Protein AF-A0A7L6AWB0-F1 (afdb_monomer_lite)

Sequence (144 aa):
MGVDASSLSVELKQLLCLPQNLRLFESIANLDRGLEIRNAFELQSVFLDECVRQHPDIGTPGLRSLQQLAYQLLKSRVHHLPAVQFSAEEPIQRSLISQNVLFEDAGKIAFTHQTLFDALVVQHALANGEDLLSFVLAHPPFPF

Secondary structure (DSSP, 8-state):
----TTTS-HHHHHHTTSHHHHHHHHHHTT-SS-----SHHHHHHHHHIIIIIS-TTTHHHHHHHHHHHHHHHHHHT-S-EEGGG--S-HHHHHHHHHTTSEEEETTEEEES-HHHHHHHHHHHHHHTT--HHHHHHHSPPPP-

Structure (mmCIF, N/CA/C/O backbone):
data_AF-A0A7L6AWB0-F1
#
_entry.id   AF-A0A7L6AWB0-F1
#
loop_
_atom_site.group_PDB
_atom_site.id
_atom_site.type_symbol
_atom_site.label_atom_id
_atom_site.label_alt_id
_atom_site.label_comp_id
_atom_site.label_asym_id
_atom_site.label_entity_id
_atom_site.label_seq_id
_atom_site.pdbx_PDB_ins_code
_atom_site.Cartn_x
_atom_site.Cartn_y
_atom_site.Cartn_z
_atom_site.occupancy
_atom_site.B_iso_or_equiv
_atom_site.auth_seq_id
_atom_site.auth_comp_id
_atom_site.auth_asym_id
_atom_site.auth_atom_id
_atom_site.pdbx_PDB_model_num
ATOM 1 N N . MET A 1 1 ? 10.189 16.858 -13.465 1.00 47.97 1 MET A N 1
ATOM 2 C CA . MET A 1 1 ? 10.060 15.590 -14.210 1.00 47.97 1 MET A CA 1
ATOM 3 C C . MET A 1 1 ? 11.312 15.404 -15.050 1.00 47.97 1 MET A C 1
ATOM 5 O O . MET A 1 1 ? 11.512 16.179 -15.974 1.00 47.97 1 MET A O 1
ATOM 9 N N . GLY A 1 2 ? 12.182 14.471 -14.663 1.00 57.19 2 GLY A N 1
ATOM 10 C CA . GLY A 1 2 ? 13.485 14.225 -15.298 1.00 57.19 2 GLY A CA 1
ATOM 11 C C . GLY A 1 2 ? 13.687 12.761 -15.693 1.00 57.19 2 GLY A C 1
ATOM 12 O O . GLY A 1 2 ? 14.813 12.285 -15.677 1.00 57.19 2 GLY A O 1
ATOM 13 N N . VAL A 1 3 ? 12.604 12.038 -15.995 1.00 63.75 3 VAL A N 1
ATOM 14 C CA . VAL A 1 3 ? 12.690 10.648 -16.455 1.00 63.75 3 VAL A CA 1
ATOM 15 C C . VAL A 1 3 ? 12.931 10.651 -17.954 1.00 63.75 3 VAL A C 1
ATOM 17 O O . VAL A 1 3 ? 12.109 11.161 -18.719 1.00 63.75 3 VAL A O 1
ATOM 20 N N . ASP A 1 4 ? 14.044 10.067 -18.380 1.00 71.19 4 ASP A N 1
ATOM 21 C CA . ASP A 1 4 ? 14.285 9.811 -19.792 1.00 71.19 4 ASP A CA 1
ATOM 22 C C . ASP A 1 4 ? 13.357 8.686 -20.273 1.00 71.19 4 ASP A C 1
ATOM 24 O O . ASP A 1 4 ? 13.567 7.511 -19.989 1.00 71.19 4 ASP A O 1
ATOM 28 N N . ALA A 1 5 ? 12.311 9.032 -21.023 1.00 69.81 5 ALA A N 1
ATOM 29 C CA . ALA A 1 5 ? 11.377 8.046 -21.564 1.00 69.81 5 ALA A CA 1
ATOM 30 C C . ALA A 1 5 ? 12.054 7.030 -22.509 1.00 69.81 5 ALA A C 1
ATOM 32 O O . ALA A 1 5 ? 11.487 5.966 -22.776 1.00 69.81 5 ALA A O 1
ATOM 33 N N . SER A 1 6 ? 13.245 7.327 -23.038 1.00 70.69 6 SER A N 1
ATOM 34 C CA . SER A 1 6 ? 13.992 6.400 -23.890 1.00 70.69 6 SER A CA 1
ATOM 35 C C . SER A 1 6 ? 14.668 5.271 -23.103 1.00 70.69 6 SER A C 1
ATOM 37 O O . SER A 1 6 ? 14.883 4.205 -23.677 1.00 70.69 6 SER A O 1
ATOM 39 N N . SER A 1 7 ? 14.888 5.445 -21.793 1.00 77.12 7 SER A N 1
ATOM 40 C CA . SER A 1 7 ? 15.491 4.430 -20.917 1.00 77.12 7 SER A CA 1
ATOM 41 C C . SER A 1 7 ? 14.487 3.410 -20.362 1.00 77.12 7 SER A C 1
ATOM 43 O O . SER A 1 7 ? 14.890 2.363 -19.859 1.00 77.12 7 SER A O 1
ATOM 45 N N . LEU A 1 8 ? 13.179 3.677 -20.481 1.00 83.94 8 LEU A N 1
ATOM 46 C CA . LEU A 1 8 ? 12.129 2.765 -20.017 1.00 83.94 8 LEU A CA 1
ATOM 47 C C . LEU A 1 8 ? 11.933 1.596 -20.994 1.00 83.94 8 LEU A C 1
ATOM 49 O O . LEU A 1 8 ? 11.836 1.800 -22.213 1.00 83.94 8 LEU A O 1
ATOM 53 N N . SER A 1 9 ? 11.793 0.385 -20.447 1.00 86.12 9 SER A N 1
ATOM 54 C CA . SER A 1 9 ? 11.475 -0.822 -21.215 1.00 86.12 9 SER A CA 1
ATOM 55 C C . SER A 1 9 ? 10.114 -0.719 -21.915 1.00 86.12 9 SER A C 1
ATOM 57 O O . SER A 1 9 ? 9.265 0.114 -21.575 1.00 86.12 9 SER A O 1
ATOM 59 N N . VAL A 1 10 ? 9.892 -1.564 -22.924 1.00 87.62 10 VAL A N 1
ATOM 60 C CA . VAL A 1 10 ? 8.620 -1.599 -23.664 1.00 87.62 10 VAL A CA 1
ATOM 61 C C . VAL A 1 10 ? 7.477 -2.017 -22.738 1.00 87.62 10 VAL A C 1
ATOM 63 O O . VAL A 1 10 ? 6.396 -1.430 -22.787 1.00 87.62 10 VAL A O 1
ATOM 66 N N . GLU A 1 11 ? 7.737 -2.978 -21.857 1.00 89.44 11 GLU A N 1
ATOM 67 C CA . GLU A 1 11 ? 6.795 -3.504 -20.872 1.00 89.44 11 GLU A CA 1
ATOM 68 C C . GLU A 1 11 ? 6.374 -2.412 -19.886 1.00 89.44 11 GLU A C 1
ATOM 70 O O . GLU A 1 11 ? 5.181 -2.212 -19.651 1.00 89.44 11 GLU A O 1
ATOM 75 N N . LEU A 1 12 ? 7.336 -1.640 -19.368 1.00 89.12 12 LEU A N 1
ATOM 76 C CA . LEU A 1 12 ? 7.044 -0.536 -18.461 1.00 89.12 12 LEU A CA 1
ATOM 77 C C . LEU A 1 12 ? 6.240 0.555 -19.175 1.00 89.12 12 LEU A C 1
ATOM 79 O O . LEU A 1 12 ? 5.239 1.018 -18.642 1.00 89.12 12 LEU A O 1
ATOM 83 N N . LYS A 1 13 ? 6.587 0.918 -20.416 1.00 89.81 13 LYS A N 1
ATOM 84 C CA . LYS A 1 13 ? 5.796 1.889 -21.199 1.00 89.81 13 LYS A CA 1
ATOM 85 C C . LYS A 1 13 ? 4.338 1.460 -21.353 1.00 89.81 13 LYS A C 1
ATOM 87 O O . LYS A 1 13 ? 3.450 2.286 -21.161 1.00 89.81 13 LYS A O 1
ATOM 92 N N . GLN A 1 14 ? 4.092 0.186 -21.660 1.00 91.25 14 GLN A N 1
ATOM 93 C CA . GLN A 1 14 ? 2.734 -0.359 -21.747 1.00 91.25 14 GLN A CA 1
ATOM 94 C C . GLN A 1 14 ? 2.020 -0.312 -20.394 1.00 91.25 14 GLN A C 1
ATOM 96 O O . GLN A 1 14 ? 0.851 0.069 -20.322 1.00 91.25 14 GLN A O 1
ATOM 101 N N . LEU A 1 15 ? 2.727 -0.644 -19.312 1.00 90.31 15 LEU A N 1
ATOM 102 C CA . LEU A 1 15 ? 2.186 -0.601 -17.959 1.00 90.31 15 LEU A CA 1
ATOM 103 C C . LEU A 1 15 ? 1.754 0.818 -17.554 1.00 90.31 15 LEU A C 1
ATOM 105 O O . LEU A 1 15 ? 0.701 0.981 -16.932 1.00 90.31 15 LEU A O 1
ATOM 109 N N . LEU A 1 16 ? 2.537 1.830 -17.936 1.00 90.94 16 LEU A N 1
ATOM 110 C CA . LEU A 1 16 ? 2.299 3.246 -17.642 1.00 90.94 16 LEU A CA 1
ATOM 111 C C . LEU A 1 16 ? 1.193 3.882 -18.498 1.00 90.94 16 LEU A C 1
ATOM 113 O O . LEU A 1 16 ? 0.773 4.999 -18.204 1.00 90.94 16 LEU A O 1
ATOM 117 N N . CYS A 1 17 ? 0.666 3.189 -19.514 1.00 91.88 17 CYS A N 1
ATOM 118 C CA . CYS A 1 17 ? -0.523 3.656 -20.235 1.00 91.88 17 CYS A CA 1
ATOM 119 C C . CYS A 1 17 ? -1.779 3.677 -19.348 1.00 91.88 17 CYS A C 1
ATOM 121 O O . CYS A 1 17 ? -2.730 4.396 -19.654 1.00 91.88 17 CYS A O 1
ATOM 123 N N . LEU A 1 18 ? -1.796 2.913 -18.250 1.00 89.75 18 LEU A N 1
ATOM 124 C CA . LEU A 1 18 ? -2.856 2.990 -17.249 1.00 89.75 18 LEU A CA 1
ATOM 125 C C . LEU A 1 18 ? -2.592 4.180 -16.308 1.00 89.75 18 LEU A C 1
ATOM 127 O O . LEU A 1 18 ? -1.571 4.174 -15.615 1.00 89.75 18 LEU A O 1
ATOM 131 N N . PRO A 1 19 ? -3.512 5.165 -16.199 1.00 87.62 19 PRO A N 1
ATOM 132 C CA . PRO A 1 19 ? -3.290 6.378 -15.400 1.00 87.62 19 PRO A CA 1
ATOM 133 C C . PRO A 1 19 ? -2.919 6.104 -13.939 1.00 87.62 19 PRO A C 1
ATOM 135 O O . PRO A 1 19 ? -2.125 6.821 -13.338 1.00 87.62 19 PRO A O 1
ATOM 138 N N . GLN A 1 20 ? -3.475 5.037 -13.371 1.00 85.44 20 GLN A N 1
ATOM 139 C CA . GLN A 1 20 ? -3.175 4.610 -12.012 1.00 85.44 20 GLN A CA 1
ATOM 140 C C . GLN A 1 20 ? -1.720 4.153 -11.846 1.00 85.44 20 GLN A C 1
ATOM 142 O O . GLN A 1 20 ? -1.063 4.536 -10.883 1.00 85.44 20 GLN A O 1
ATOM 147 N N . ASN A 1 21 ? -1.204 3.366 -12.791 1.00 89.62 21 ASN A N 1
ATOM 148 C CA . ASN A 1 21 ? 0.180 2.901 -12.758 1.00 89.62 21 ASN A CA 1
ATOM 149 C C . ASN A 1 21 ? 1.148 4.059 -12.977 1.00 89.62 21 ASN A C 1
ATOM 151 O O . ASN A 1 21 ? 2.172 4.132 -12.307 1.00 89.62 21 ASN A O 1
ATOM 155 N N . LEU A 1 22 ? 0.799 4.995 -13.863 1.00 89.62 22 LEU A N 1
ATOM 156 C CA . LEU A 1 22 ? 1.584 6.208 -14.055 1.00 89.62 22 LEU A CA 1
ATOM 157 C C . LEU A 1 22 ? 1.716 7.011 -12.757 1.00 89.62 22 LEU A C 1
ATOM 159 O O . LEU A 1 22 ? 2.807 7.472 -12.437 1.00 89.62 22 LEU A O 1
ATOM 163 N N . ARG A 1 23 ? 0.631 7.122 -11.983 1.00 87.31 23 ARG A N 1
ATOM 164 C CA . ARG A 1 23 ? 0.642 7.820 -10.693 1.00 87.31 23 ARG A CA 1
ATOM 165 C C . ARG A 1 23 ? 1.516 7.119 -9.651 1.00 87.31 23 ARG A C 1
ATOM 167 O O . ARG A 1 23 ? 2.277 7.791 -8.969 1.00 87.31 23 ARG A O 1
ATOM 174 N N . LEU A 1 24 ? 1.452 5.786 -9.552 1.00 88.62 24 LEU A N 1
ATOM 175 C CA . LEU A 1 24 ? 2.358 5.026 -8.674 1.00 88.62 24 LEU A CA 1
ATOM 176 C C . LEU A 1 24 ? 3.818 5.180 -9.109 1.00 88.62 24 LEU A C 1
ATOM 178 O O . LEU A 1 24 ? 4.704 5.336 -8.274 1.00 88.62 24 LEU A O 1
ATOM 182 N N . PHE A 1 25 ? 4.062 5.157 -10.419 1.00 89.44 25 PHE A N 1
ATOM 183 C CA . PHE A 1 25 ? 5.395 5.317 -10.977 1.00 89.44 25 PHE A CA 1
ATOM 184 C C . PHE A 1 25 ? 5.965 6.708 -10.711 1.00 89.44 25 PHE A C 1
ATOM 186 O O . PHE A 1 25 ? 7.134 6.809 -10.371 1.00 89.44 25 PHE A O 1
ATOM 193 N N . GLU A 1 26 ? 5.163 7.773 -10.787 1.00 88.25 26 GLU A N 1
ATOM 194 C CA . GLU A 1 26 ? 5.602 9.137 -10.463 1.00 88.25 26 GLU A CA 1
ATOM 195 C C . GLU A 1 26 ? 6.216 9.230 -9.056 1.00 88.25 26 GLU A C 1
ATOM 197 O O . GLU A 1 26 ? 7.240 9.892 -8.876 1.00 88.25 26 GLU A O 1
ATOM 202 N N . SER A 1 27 ? 5.649 8.512 -8.080 1.00 86.06 27 SER A N 1
ATOM 203 C CA . SER A 1 27 ? 6.149 8.480 -6.700 1.00 86.06 27 SER A CA 1
ATOM 204 C C . SER A 1 27 ? 7.521 7.812 -6.552 1.00 86.06 27 SER A C 1
ATOM 206 O O . SER A 1 27 ? 8.250 8.136 -5.618 1.00 86.06 27 SER A O 1
ATOM 208 N N . ILE A 1 28 ? 7.894 6.919 -7.473 1.00 88.00 28 ILE A N 1
ATOM 209 C CA . ILE A 1 28 ? 9.162 6.166 -7.443 1.00 88.00 28 ILE A CA 1
ATOM 210 C C . ILE A 1 28 ? 10.119 6.537 -8.586 1.00 88.00 28 ILE A C 1
ATOM 212 O O . ILE A 1 28 ? 11.261 6.094 -8.616 1.00 88.00 28 ILE A O 1
ATOM 216 N N . ALA A 1 29 ? 9.687 7.376 -9.524 1.00 84.50 29 ALA A N 1
ATOM 217 C CA . ALA A 1 29 ? 10.408 7.706 -10.749 1.00 84.50 29 ALA A CA 1
ATOM 218 C C . ALA A 1 29 ? 11.737 8.441 -10.518 1.00 84.50 29 ALA A C 1
ATOM 220 O O . ALA A 1 29 ? 12.616 8.404 -11.375 1.00 84.50 29 ALA A O 1
ATOM 221 N N . ASN A 1 30 ? 11.874 9.130 -9.382 1.00 77.06 30 ASN A N 1
ATOM 222 C CA . ASN A 1 30 ? 13.099 9.846 -9.017 1.00 77.06 30 ASN A CA 1
ATOM 223 C C . ASN A 1 30 ? 14.115 8.957 -8.283 1.00 77.06 30 ASN A C 1
ATOM 225 O O . ASN A 1 30 ? 15.174 9.446 -7.892 1.00 77.06 30 ASN A O 1
ATOM 229 N N . LEU A 1 31 ? 13.800 7.680 -8.056 1.00 74.50 31 LEU A N 1
ATOM 230 C CA . LEU A 1 31 ? 14.759 6.742 -7.493 1.00 74.50 31 LEU A CA 1
ATOM 231 C C . LEU A 1 31 ? 15.827 6.464 -8.554 1.00 74.50 31 LEU A C 1
ATOM 233 O O . LEU A 1 31 ? 15.527 5.973 -9.638 1.00 74.50 31 LEU A O 1
ATOM 237 N N . ASP A 1 32 ? 17.078 6.794 -8.235 1.00 57.09 32 ASP A N 1
ATOM 238 C CA . ASP A 1 32 ? 18.242 6.712 -9.132 1.00 57.09 32 ASP A CA 1
ATOM 239 C C . ASP A 1 32 ? 18.731 5.260 -9.322 1.00 57.09 32 ASP A C 1
ATOM 241 O O . ASP A 1 32 ? 19.899 4.913 -9.143 1.00 57.09 32 ASP A O 1
ATOM 245 N N . ARG A 1 33 ? 17.790 4.351 -9.581 1.00 63.94 33 ARG A N 1
ATOM 246 C CA . ARG A 1 33 ? 18.023 2.920 -9.760 1.00 63.94 33 ARG A CA 1
ATOM 247 C C . ARG A 1 33 ? 17.215 2.488 -10.966 1.00 63.94 33 ARG A C 1
ATOM 249 O O . ARG A 1 33 ? 16.019 2.735 -11.009 1.00 63.94 33 ARG A O 1
ATOM 256 N N . GLY A 1 34 ? 17.854 1.856 -11.947 1.00 65.19 34 GLY A N 1
ATOM 257 C CA . GLY A 1 34 ? 17.170 1.310 -13.120 1.00 65.19 34 GLY A CA 1
ATOM 258 C C . GLY A 1 34 ? 16.085 0.315 -12.705 1.00 65.19 34 GLY A C 1
ATOM 259 O O . GLY A 1 34 ? 16.376 -0.853 -12.464 1.00 65.19 34 GLY A O 1
ATOM 260 N N . LEU A 1 35 ? 14.850 0.801 -12.570 1.00 72.81 35 LEU A N 1
ATOM 261 C CA . LEU A 1 35 ? 13.706 0.027 -12.108 1.00 72.81 35 LEU A CA 1
ATOM 262 C C . LEU A 1 35 ? 13.311 -0.985 -13.191 1.00 72.81 35 LEU A C 1
ATOM 264 O O . LEU A 1 35 ? 12.691 -0.626 -14.192 1.00 72.81 35 LEU A O 1
ATOM 268 N N . GLU A 1 36 ? 13.639 -2.261 -12.988 1.00 81.25 36 GLU A N 1
ATOM 269 C CA . GLU A 1 36 ? 13.187 -3.359 -13.852 1.00 81.25 36 GLU A CA 1
ATOM 270 C C . GLU A 1 36 ? 11.744 -3.777 -13.527 1.00 81.25 36 GLU A C 1
ATOM 272 O O . GLU A 1 36 ? 11.484 -4.902 -13.109 1.00 81.25 36 GLU A O 1
ATOM 277 N N . ILE A 1 37 ? 10.791 -2.863 -13.701 1.00 88.12 37 ILE A N 1
ATOM 278 C CA . ILE A 1 37 ? 9.368 -3.130 -13.464 1.00 88.12 37 ILE A CA 1
ATOM 279 C C . ILE A 1 37 ? 8.742 -3.7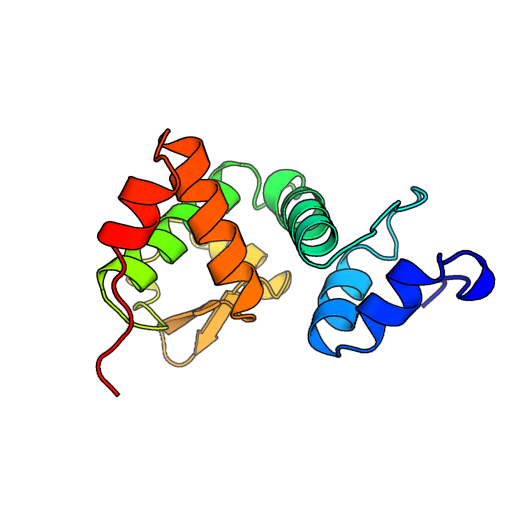10 -14.737 1.00 88.12 37 ILE A C 1
ATOM 281 O O . ILE A 1 37 ? 8.669 -3.039 -15.768 1.00 88.12 37 ILE A O 1
ATOM 285 N N . ARG A 1 38 ? 8.261 -4.953 -14.662 1.00 87.50 38 ARG A N 1
ATOM 286 C CA . ARG A 1 38 ? 7.731 -5.723 -15.803 1.00 87.50 38 ARG A CA 1
ATOM 287 C C . ARG A 1 38 ? 6.213 -5.863 -15.773 1.00 87.50 38 ARG A C 1
ATOM 289 O O . ARG A 1 38 ? 5.603 -6.141 -16.801 1.00 87.50 38 ARG A O 1
ATOM 296 N N . ASN A 1 39 ? 5.588 -5.702 -14.608 1.00 88.06 39 ASN A N 1
ATOM 297 C CA . ASN A 1 39 ? 4.142 -5.842 -14.437 1.00 88.06 39 ASN A CA 1
ATOM 298 C C . ASN A 1 39 ? 3.602 -4.978 -13.281 1.00 88.06 39 ASN A C 1
ATOM 300 O O . ASN A 1 39 ? 4.355 -4.382 -12.511 1.00 88.06 39 ASN A O 1
ATOM 304 N N . ALA A 1 40 ? 2.272 -4.910 -13.164 1.00 87.00 40 ALA A N 1
ATOM 305 C CA . ALA A 1 40 ? 1.590 -4.082 -12.167 1.00 87.00 40 ALA A CA 1
ATOM 306 C C . ALA A 1 40 ? 1.900 -4.494 -10.721 1.00 87.00 40 ALA A C 1
ATOM 308 O O . ALA A 1 40 ? 1.986 -3.634 -9.848 1.00 87.00 40 ALA A O 1
ATOM 309 N N . PHE A 1 41 ? 2.084 -5.793 -10.474 1.00 84.94 41 PHE A N 1
ATOM 310 C CA . PHE A 1 41 ? 2.405 -6.302 -9.146 1.00 84.94 41 PHE A CA 1
ATOM 311 C C . PHE A 1 41 ? 3.801 -5.847 -8.704 1.00 84.94 41 PHE A C 1
ATOM 313 O O . PHE A 1 41 ? 3.964 -5.351 -7.592 1.00 84.94 41 PHE A O 1
ATOM 320 N N . GLU A 1 42 ? 4.796 -5.936 -9.589 1.00 88.19 42 GLU A N 1
ATOM 321 C CA . GLU A 1 42 ? 6.145 -5.422 -9.329 1.00 88.19 42 GLU A CA 1
ATOM 322 C C . GLU A 1 42 ? 6.132 -3.912 -9.079 1.00 88.19 42 GLU A C 1
ATOM 324 O O . GLU A 1 42 ? 6.738 -3.456 -8.113 1.00 88.19 42 GLU A O 1
ATOM 329 N N . LEU A 1 43 ? 5.374 -3.144 -9.872 1.00 90.19 43 LEU A N 1
ATOM 330 C CA . LEU A 1 43 ? 5.211 -1.702 -9.662 1.00 90.19 43 LEU A CA 1
ATOM 331 C C . LE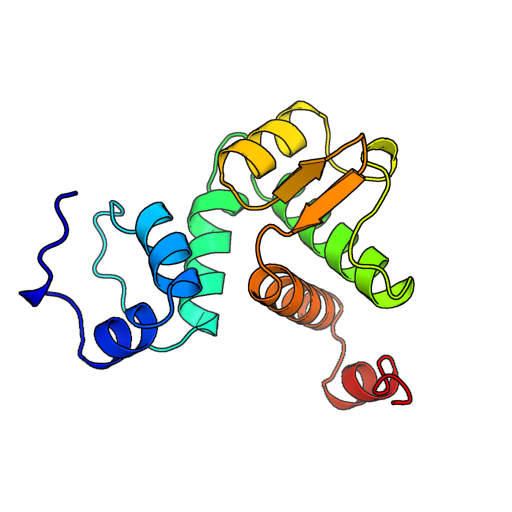U A 1 43 ? 4.667 -1.386 -8.262 1.00 90.19 43 LEU A C 1
ATOM 333 O O . LEU A 1 43 ? 5.204 -0.530 -7.563 1.00 90.19 43 LEU A O 1
ATOM 337 N N . GLN A 1 44 ? 3.614 -2.088 -7.843 1.00 89.94 44 GLN A N 1
ATOM 338 C CA . GLN A 1 44 ? 3.007 -1.918 -6.520 1.00 89.94 44 GLN A CA 1
ATOM 339 C C . GLN A 1 44 ? 3.953 -2.347 -5.403 1.00 89.94 44 GLN A C 1
ATOM 341 O O . GLN A 1 44 ? 4.019 -1.683 -4.372 1.00 89.94 44 GLN A O 1
ATOM 346 N N . SER A 1 45 ? 4.692 -3.440 -5.600 1.00 88.81 45 SER A N 1
ATOM 347 C CA . SER A 1 45 ? 5.660 -3.927 -4.622 1.00 88.81 45 SER A CA 1
ATOM 348 C C . SER A 1 45 ? 6.802 -2.934 -4.428 1.00 88.81 45 SER A C 1
ATOM 350 O O . SER A 1 45 ? 7.144 -2.648 -3.285 1.00 88.81 45 SER A O 1
ATOM 352 N N . VAL A 1 46 ? 7.361 -2.383 -5.512 1.00 90.62 46 VAL A N 1
ATOM 353 C CA . VAL A 1 46 ? 8.404 -1.347 -5.432 1.00 90.62 46 VAL A CA 1
ATOM 354 C C . VAL A 1 46 ? 7.850 -0.087 -4.774 1.00 90.62 46 VAL A C 1
ATOM 356 O O . VAL A 1 46 ? 8.479 0.450 -3.871 1.00 90.62 46 VAL A O 1
ATOM 359 N N . PHE A 1 47 ? 6.646 0.349 -5.150 1.00 91.62 47 PHE A N 1
ATOM 360 C CA . PHE A 1 47 ? 5.988 1.487 -4.508 1.00 91.62 47 PHE A CA 1
ATOM 361 C C . PHE A 1 47 ? 5.807 1.285 -2.993 1.00 91.62 47 PHE A C 1
ATOM 363 O O . PHE A 1 47 ? 6.162 2.162 -2.209 1.00 91.62 47 PHE A O 1
ATOM 370 N N . LEU A 1 48 ? 5.285 0.133 -2.559 1.00 92.00 48 LEU A N 1
ATOM 371 C CA . LEU A 1 48 ? 5.107 -0.170 -1.135 1.00 92.00 48 LEU A CA 1
ATOM 372 C C . LEU A 1 48 ? 6.447 -0.297 -0.402 1.00 92.00 48 LEU A C 1
ATOM 374 O O . LEU A 1 48 ? 6.537 0.043 0.776 1.00 92.00 48 LEU A O 1
ATOM 378 N N . ASP A 1 49 ? 7.496 -0.779 -1.059 1.00 91.12 49 ASP A N 1
ATOM 379 C CA . ASP A 1 49 ? 8.803 -0.849 -0.419 1.00 91.12 49 ASP A CA 1
ATOM 380 C C . ASP A 1 49 ? 9.401 0.550 -0.227 1.00 91.12 49 ASP A C 1
ATOM 382 O O . ASP A 1 49 ? 9.755 0.926 0.886 1.00 91.12 49 ASP A O 1
ATOM 386 N N . GLU A 1 50 ? 9.412 1.366 -1.274 1.00 90.81 50 GLU A N 1
ATOM 387 C CA . GLU A 1 50 ? 10.098 2.660 -1.291 1.00 90.81 50 GLU A CA 1
ATOM 388 C C . GLU A 1 50 ? 9.297 3.758 -0.574 1.00 90.81 50 GLU A C 1
ATOM 390 O O . GLU A 1 50 ? 9.812 4.449 0.306 1.00 90.81 50 GLU A O 1
ATOM 395 N N . CYS A 1 51 ? 8.005 3.893 -0.884 1.00 90.88 51 CYS A N 1
ATOM 396 C CA . CYS A 1 51 ? 7.167 4.971 -0.351 1.00 90.88 51 CYS A CA 1
ATOM 397 C C . CYS A 1 51 ? 6.561 4.653 1.023 1.00 90.88 51 CYS A C 1
ATOM 399 O O . CYS A 1 51 ? 6.086 5.566 1.698 1.00 90.88 51 CYS A O 1
ATOM 401 N N . VAL A 1 52 ? 6.559 3.383 1.451 1.00 93.75 52 VAL A N 1
ATOM 402 C CA . VAL A 1 52 ? 5.980 2.966 2.743 1.00 93.75 52 VAL A CA 1
ATOM 403 C C . VAL A 1 52 ? 7.033 2.325 3.640 1.00 93.75 52 VAL A C 1
ATOM 405 O O . VAL A 1 52 ? 7.301 2.851 4.719 1.00 93.75 52 VAL A O 1
ATOM 408 N N . ARG A 1 53 ? 7.644 1.202 3.239 1.00 93.44 53 ARG A N 1
ATOM 409 C CA . ARG A 1 53 ? 8.548 0.444 4.126 1.00 93.44 53 ARG A CA 1
ATOM 410 C C . ARG A 1 53 ? 9.845 1.197 4.431 1.00 93.44 53 ARG A C 1
ATOM 412 O O . ARG A 1 53 ? 10.289 1.164 5.577 1.00 93.44 53 ARG A O 1
ATOM 419 N N . GLN A 1 54 ? 10.457 1.824 3.432 1.00 92.31 54 GLN A N 1
ATOM 420 C CA . GLN A 1 54 ? 11.714 2.564 3.567 1.00 92.31 54 GLN A CA 1
ATOM 421 C C . GLN A 1 54 ? 11.493 4.018 4.015 1.00 92.31 54 GLN A C 1
ATOM 423 O O . GLN A 1 54 ? 12.443 4.683 4.428 1.00 92.31 54 GLN A O 1
ATOM 428 N N . HIS A 1 55 ? 10.249 4.508 3.992 1.00 93.56 55 HIS A N 1
ATOM 429 C CA . HIS A 1 55 ? 9.932 5.872 4.394 1.00 93.56 55 HIS A CA 1
ATOM 430 C C . HIS A 1 55 ? 10.155 6.068 5.909 1.00 93.56 55 HIS A C 1
ATOM 432 O O . HIS A 1 55 ? 9.524 5.359 6.702 1.00 93.56 55 HIS A O 1
ATOM 438 N N . PRO A 1 56 ? 10.979 7.047 6.341 1.00 92.75 56 PRO A N 1
ATOM 439 C CA . PRO A 1 56 ? 11.372 7.222 7.745 1.00 92.75 56 PRO A CA 1
ATOM 440 C C . PRO A 1 56 ? 10.198 7.365 8.721 1.00 92.75 56 PRO A C 1
ATOM 442 O O . PRO A 1 56 ? 10.223 6.788 9.804 1.00 92.75 56 PRO A O 1
ATOM 445 N N . ASP A 1 57 ? 9.152 8.085 8.308 1.00 94.25 57 ASP A N 1
ATOM 446 C CA . ASP A 1 57 ? 7.988 8.377 9.158 1.00 94.25 57 ASP A CA 1
ATOM 447 C C . ASP A 1 57 ? 6.879 7.311 9.108 1.00 94.25 57 ASP A C 1
ATOM 449 O O . ASP A 1 57 ? 5.847 7.468 9.757 1.00 94.25 57 ASP A O 1
ATOM 453 N N . ILE A 1 58 ? 7.037 6.257 8.298 1.00 95.81 58 ILE A N 1
ATOM 454 C CA . ILE A 1 58 ? 6.004 5.226 8.086 1.00 95.81 58 ILE A CA 1
ATOM 455 C C . ILE A 1 58 ? 6.564 3.861 8.473 1.00 95.81 58 ILE A C 1
ATOM 457 O O . ILE A 1 58 ? 6.070 3.198 9.391 1.00 95.81 58 ILE A O 1
ATOM 461 N N . GLY A 1 59 ? 7.619 3.448 7.778 1.00 95.19 59 GLY A N 1
ATOM 462 C CA . GLY A 1 59 ? 8.351 2.233 8.056 1.00 95.19 59 GLY A CA 1
ATOM 463 C C . GLY A 1 59 ? 7.515 0.951 8.013 1.00 95.19 59 GLY A C 1
ATOM 464 O O . GLY A 1 59 ? 6.384 0.863 7.524 1.00 95.19 59 GLY A O 1
ATOM 465 N N . THR A 1 60 ? 8.086 -0.084 8.623 1.00 94.25 60 THR A N 1
ATOM 466 C CA . THR A 1 60 ? 7.401 -1.367 8.836 1.00 94.25 60 THR A CA 1
ATOM 467 C C . THR A 1 60 ? 6.104 -1.247 9.663 1.00 94.25 60 THR A C 1
ATOM 469 O O . THR A 1 60 ? 5.148 -1.953 9.329 1.00 94.25 60 THR A O 1
ATOM 472 N N . PRO A 1 61 ? 6.002 -0.394 10.708 1.00 94.50 61 PRO A N 1
ATOM 473 C CA . PRO A 1 61 ? 4.748 -0.216 11.449 1.00 94.50 61 PRO A CA 1
ATOM 474 C C . PRO A 1 61 ? 3.589 0.278 10.574 1.00 94.50 61 PRO A C 1
ATOM 476 O O . PRO A 1 61 ? 2.472 -0.241 10.675 1.00 94.50 61 PRO A O 1
ATOM 479 N N . GLY A 1 62 ? 3.856 1.227 9.671 1.00 95.19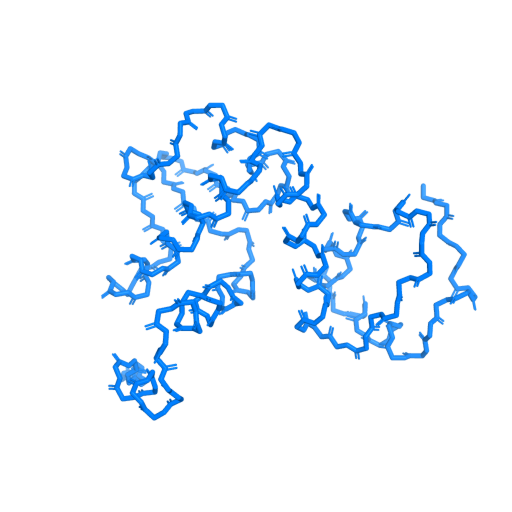 62 GLY A N 1
ATOM 480 C CA . GLY A 1 62 ? 2.867 1.706 8.713 1.00 95.19 62 GLY A CA 1
ATOM 481 C C . GLY A 1 62 ? 2.450 0.623 7.724 1.00 95.19 62 GLY A C 1
ATOM 482 O O . GLY A 1 62 ? 1.254 0.393 7.555 1.00 95.19 62 GLY A O 1
ATOM 483 N N . LEU A 1 63 ? 3.405 -0.125 7.160 1.00 94.75 63 LEU A N 1
ATOM 484 C CA . LEU A 1 63 ? 3.092 -1.242 6.260 1.00 94.75 63 LEU A CA 1
ATOM 485 C C . LEU A 1 63 ? 2.197 -2.300 6.929 1.00 94.75 63 LEU A C 1
ATOM 487 O O . LEU A 1 63 ? 1.219 -2.745 6.330 1.00 94.75 63 LEU A O 1
ATOM 491 N N . ARG A 1 64 ? 2.480 -2.669 8.185 1.00 93.50 64 ARG A N 1
ATOM 492 C CA . ARG A 1 64 ? 1.628 -3.602 8.946 1.00 93.50 64 ARG A CA 1
ATOM 493 C C . ARG A 1 64 ? 0.220 -3.048 9.163 1.00 93.50 64 ARG A C 1
ATOM 495 O O . ARG A 1 64 ? -0.749 -3.789 9.035 1.00 93.50 64 ARG A O 1
ATOM 502 N N . SER A 1 65 ? 0.100 -1.753 9.451 1.00 95.00 65 SER A N 1
ATOM 503 C CA . SER A 1 65 ? -1.205 -1.102 9.623 1.00 95.00 65 SER A CA 1
ATOM 504 C C . SER A 1 65 ? -2.009 -1.072 8.321 1.00 95.00 65 SER A C 1
ATOM 506 O O . SER A 1 65 ? -3.218 -1.285 8.345 1.00 95.00 65 SER A O 1
ATOM 508 N N . LEU A 1 66 ? -1.349 -0.885 7.174 1.00 95.75 66 LEU A N 1
ATOM 509 C CA . LEU A 1 66 ? -1.987 -0.986 5.858 1.00 95.75 66 LEU A CA 1
ATOM 510 C C . LEU A 1 66 ? -2.488 -2.403 5.564 1.00 95.75 66 LEU A C 1
ATOM 512 O O . LEU A 1 66 ? -3.615 -2.569 5.105 1.00 95.75 66 LEU A O 1
ATOM 516 N N . GLN A 1 67 ? -1.680 -3.425 5.850 1.00 94.00 67 GLN A N 1
ATOM 517 C CA . GLN A 1 67 ? -2.082 -4.827 5.689 1.00 94.00 67 GLN A CA 1
ATOM 518 C C . GLN A 1 67 ? -3.289 -5.164 6.574 1.00 94.00 67 GLN A C 1
ATOM 520 O O . GLN A 1 67 ? -4.247 -5.781 6.110 1.00 94.00 67 GLN A O 1
ATOM 525 N N . GLN A 1 68 ? -3.280 -4.693 7.823 1.00 93.50 68 GLN A N 1
ATOM 526 C CA . GLN A 1 68 ? -4.393 -4.878 8.750 1.00 93.50 68 GLN A CA 1
ATOM 527 C C . GLN A 1 68 ? -5.664 -4.158 8.280 1.00 93.50 68 GLN A C 1
ATOM 529 O O . GLN A 1 68 ? -6.746 -4.745 8.325 1.00 93.50 68 GLN A O 1
ATOM 534 N N . LEU A 1 69 ? -5.545 -2.919 7.792 1.00 94.94 69 LEU A N 1
ATOM 535 C CA . LEU A 1 69 ? -6.660 -2.174 7.204 1.00 94.94 69 LEU A CA 1
ATOM 536 C C . LEU A 1 69 ? -7.245 -2.928 6.003 1.00 94.94 69 LEU A C 1
ATOM 538 O O . LEU A 1 69 ? -8.457 -3.123 5.935 1.00 94.94 69 LEU A O 1
ATOM 542 N N . ALA A 1 70 ? -6.396 -3.392 5.083 1.00 94.19 70 ALA A N 1
ATOM 543 C CA . ALA A 1 70 ? -6.823 -4.162 3.919 1.00 94.19 70 ALA A CA 1
ATOM 544 C C . ALA A 1 70 ? -7.590 -5.428 4.336 1.00 94.19 70 ALA A C 1
ATOM 546 O O . ALA A 1 70 ? -8.690 -5.684 3.848 1.00 94.19 70 ALA A O 1
ATOM 547 N N . TYR A 1 71 ? -7.078 -6.166 5.320 1.00 91.94 71 TYR A N 1
ATOM 548 C CA . TYR A 1 71 ? -7.762 -7.338 5.859 1.00 91.94 71 TYR A CA 1
ATOM 549 C C . TYR A 1 71 ? -9.120 -6.999 6.506 1.00 91.94 71 TYR A C 1
ATOM 551 O O . TYR A 1 71 ? -10.113 -7.693 6.277 1.00 91.94 71 TYR A O 1
ATOM 559 N N . GLN A 1 72 ? -9.208 -5.910 7.275 1.00 92.81 72 GLN A N 1
ATOM 560 C CA . GLN A 1 72 ? -10.463 -5.475 7.899 1.00 92.81 72 GLN A CA 1
ATOM 561 C C . GLN A 1 72 ? -11.522 -5.069 6.868 1.00 92.81 72 GLN A C 1
ATOM 563 O O . GLN A 1 72 ? -12.685 -5.461 7.004 1.00 92.81 72 GLN A O 1
ATOM 568 N N . LEU A 1 73 ? -11.125 -4.308 5.846 1.00 93.25 73 LEU A N 1
ATOM 569 C CA . LEU A 1 73 ? -11.988 -3.893 4.739 1.00 93.25 73 LEU A CA 1
ATOM 570 C C . LEU A 1 73 ? -12.518 -5.104 3.966 1.00 93.25 73 LEU A C 1
ATOM 572 O O . LEU A 1 73 ? -13.723 -5.212 3.735 1.00 93.25 73 LEU A O 1
ATOM 576 N N . LEU A 1 74 ? -11.633 -6.054 3.655 1.00 91.19 74 LEU A N 1
ATOM 577 C CA . LEU A 1 74 ? -11.973 -7.302 2.981 1.00 91.19 74 LEU A CA 1
ATOM 578 C C . LEU A 1 74 ? -12.987 -8.127 3.784 1.00 91.19 74 LEU A C 1
ATOM 580 O O . LEU A 1 74 ? -14.038 -8.504 3.263 1.00 91.19 74 LEU A O 1
ATOM 584 N N . LYS A 1 75 ? -12.714 -8.351 5.076 1.00 89.19 75 LYS A N 1
ATOM 585 C CA . LYS A 1 75 ? -13.583 -9.136 5.966 1.00 89.19 75 LYS A CA 1
ATOM 586 C C . LYS A 1 75 ? -14.949 -8.480 6.169 1.00 89.19 75 LYS A C 1
ATOM 588 O O . LYS A 1 75 ? -15.966 -9.168 6.233 1.00 89.19 75 LYS A O 1
ATOM 593 N N . SER A 1 76 ? -14.965 -7.155 6.279 1.00 89.94 76 SER A N 1
ATOM 594 C CA . SER A 1 76 ? -16.182 -6.373 6.524 1.00 89.94 76 SER A CA 1
ATOM 595 C C . SER A 1 76 ? -16.940 -6.045 5.236 1.00 89.94 76 SER A C 1
ATOM 597 O O . SER A 1 76 ? -18.053 -5.531 5.309 1.00 89.94 76 SER A O 1
ATOM 599 N N . ARG A 1 77 ? -16.359 -6.361 4.068 1.00 88.25 77 ARG A N 1
ATOM 600 C CA . ARG A 1 77 ? -16.902 -6.088 2.730 1.00 88.25 77 ARG A CA 1
ATOM 601 C C . ARG A 1 77 ? -17.257 -4.613 2.521 1.00 88.25 77 ARG A C 1
ATOM 603 O O . ARG A 1 77 ? -18.321 -4.282 2.002 1.00 88.25 77 ARG A O 1
ATOM 610 N N . VAL A 1 78 ? -16.355 -3.730 2.938 1.00 91.31 78 VAL A N 1
ATOM 611 C CA . VAL A 1 78 ? -16.483 -2.273 2.787 1.00 91.31 78 VAL A CA 1
ATOM 612 C C . VAL A 1 78 ? -15.210 -1.692 2.178 1.00 91.31 78 VAL A C 1
ATOM 614 O O . VAL A 1 78 ? -14.145 -2.292 2.266 1.00 91.31 78 VAL A O 1
ATOM 617 N N . HIS A 1 79 ? -15.311 -0.502 1.583 1.00 91.19 79 HIS A N 1
ATOM 618 C CA . HIS A 1 79 ? -14.167 0.195 0.973 1.00 91.19 79 HIS A CA 1
ATOM 619 C C . HIS A 1 79 ? -13.511 1.237 1.888 1.00 91.19 79 HIS A C 1
ATOM 621 O O . HIS A 1 79 ? -12.492 1.814 1.524 1.00 91.19 79 HIS A O 1
ATOM 627 N N . HIS A 1 80 ? -14.094 1.503 3.057 1.00 94.75 80 HIS A N 1
ATOM 628 C CA . HIS A 1 80 ? -13.595 2.486 4.013 1.00 94.75 80 HIS A CA 1
ATOM 629 C C . HIS A 1 80 ? -13.857 2.043 5.453 1.00 94.75 80 HIS A C 1
ATOM 631 O O . HIS A 1 80 ? -14.826 1.329 5.716 1.00 94.75 80 HIS A O 1
ATOM 637 N N . LEU A 1 81 ? -13.039 2.529 6.385 1.00 94.44 81 LEU A N 1
ATOM 638 C CA . LEU A 1 81 ? -13.285 2.440 7.827 1.00 94.44 81 LEU A CA 1
ATOM 639 C C . LEU A 1 81 ? -13.349 3.838 8.438 1.00 94.44 81 LEU A C 1
ATOM 641 O O . LEU A 1 81 ? -12.752 4.761 7.890 1.00 94.44 81 LEU A O 1
ATOM 645 N N . PRO A 1 82 ? -14.022 4.027 9.584 1.00 95.12 82 PRO A N 1
ATOM 646 C CA . PRO A 1 82 ? -13.804 5.215 10.402 1.00 95.12 82 PRO A CA 1
ATOM 647 C C . PRO A 1 82 ? -12.307 5.385 10.702 1.00 95.12 82 PRO A C 1
ATOM 649 O O . PRO A 1 82 ? -11.659 4.426 11.115 1.00 95.12 82 PRO A O 1
ATOM 652 N N . ALA A 1 83 ? -11.762 6.592 10.535 1.00 93.19 83 ALA A N 1
ATOM 653 C CA . ALA A 1 83 ? -10.339 6.881 10.742 1.00 93.19 83 ALA A CA 1
ATOM 654 C C . ALA A 1 83 ? -9.867 6.488 12.153 1.00 93.19 83 ALA A C 1
ATOM 656 O O . ALA A 1 83 ? -8.773 5.970 12.328 1.00 93.19 83 ALA A O 1
ATOM 657 N N . VAL A 1 84 ? -10.751 6.609 13.148 1.00 91.94 84 VAL A N 1
ATOM 658 C CA . VAL A 1 84 ? -10.512 6.183 14.538 1.00 91.94 84 VAL A CA 1
ATOM 659 C C . VAL A 1 84 ? -10.280 4.675 14.716 1.00 91.94 84 VAL A C 1
ATOM 661 O O . VAL A 1 84 ? -9.827 4.255 15.775 1.00 91.94 84 VAL A O 1
ATOM 664 N N . GLN A 1 85 ? -10.631 3.849 13.725 1.00 93.25 85 GLN A N 1
ATOM 665 C CA . GLN A 1 85 ? -10.384 2.402 13.734 1.00 93.25 85 GLN A CA 1
ATOM 666 C C . GLN A 1 85 ? -9.068 2.026 13.046 1.00 93.25 85 GLN A C 1
ATOM 668 O O . GLN A 1 85 ? -8.679 0.857 13.079 1.00 93.25 85 GLN A O 1
ATOM 673 N N . PHE A 1 86 ? -8.385 2.986 12.417 1.00 94.56 86 PHE A N 1
ATOM 674 C CA . PHE A 1 86 ? -7.090 2.737 11.811 1.00 94.56 86 PHE A CA 1
ATOM 675 C C . PHE A 1 86 ? -6.039 2.515 12.900 1.00 94.56 86 PHE A C 1
ATOM 677 O O . PHE A 1 86 ? -5.943 3.276 13.856 1.00 94.56 86 PHE A O 1
ATOM 684 N N . SER A 1 87 ? -5.264 1.438 12.776 1.00 91.44 87 SER A N 1
ATOM 685 C CA . SER A 1 87 ? -4.365 0.983 13.842 1.00 91.44 87 SER A CA 1
ATOM 686 C C . SER A 1 87 ? -3.069 1.785 13.963 1.00 91.44 87 SER A C 1
ATOM 688 O O . SER A 1 87 ? -2.319 1.566 14.912 1.00 91.44 87 SER A O 1
ATOM 690 N N . ALA A 1 88 ? -2.760 2.644 12.990 1.00 93.75 88 ALA A N 1
ATOM 691 C CA . ALA A 1 88 ? -1.537 3.433 13.006 1.00 93.75 88 ALA A CA 1
ATOM 692 C C . ALA A 1 88 ? -1.697 4.697 13.857 1.00 93.75 88 ALA A C 1
ATOM 694 O O . ALA A 1 88 ? -2.783 5.259 13.972 1.00 93.75 88 ALA A O 1
ATOM 695 N N . GLU A 1 89 ? -0.584 5.184 14.398 1.00 94.31 89 GLU A N 1
ATOM 696 C CA . GLU A 1 89 ? -0.543 6.483 15.066 1.00 94.31 89 GLU A CA 1
ATOM 697 C C . GLU A 1 89 ? -0.810 7.628 14.072 1.00 94.31 89 GLU A C 1
ATOM 699 O O . GLU A 1 89 ? -0.490 7.526 12.884 1.00 94.31 89 GLU A O 1
ATOM 704 N N . GLU A 1 90 ? -1.345 8.750 14.565 1.00 93.81 90 GLU A N 1
ATOM 705 C CA . GLU A 1 90 ? -1.692 9.919 13.742 1.00 93.81 90 GLU A CA 1
ATOM 706 C C . GLU A 1 90 ? -0.542 10.400 12.824 1.00 93.81 90 GLU A C 1
ATOM 708 O O . GLU A 1 90 ? -0.812 10.679 11.650 1.00 93.81 90 GLU A O 1
ATOM 713 N N . PRO A 1 91 ? 0.736 10.456 13.262 1.00 95.62 91 PRO A N 1
ATOM 714 C CA . PRO A 1 91 ? 1.835 10.847 12.379 1.00 95.62 91 PRO A CA 1
ATOM 715 C C . PRO A 1 91 ? 2.015 9.892 11.192 1.00 95.62 91 PRO A C 1
ATOM 717 O O . PRO A 1 91 ? 2.201 10.344 10.064 1.00 95.62 91 PRO A O 1
ATOM 720 N N . ILE A 1 92 ? 1.886 8.580 11.420 1.00 96.56 92 ILE A N 1
ATOM 721 C CA . ILE A 1 92 ? 1.984 7.562 10.366 1.00 96.56 92 ILE A CA 1
ATOM 722 C C . ILE A 1 92 ? 0.798 7.693 9.408 1.00 96.56 92 ILE A C 1
ATOM 724 O O . ILE A 1 92 ? 0.989 7.663 8.194 1.00 96.56 92 ILE A O 1
ATOM 728 N N . GLN A 1 93 ? -0.421 7.877 9.926 1.00 95.69 93 GLN A N 1
ATOM 729 C CA . GLN A 1 93 ? -1.612 8.086 9.095 1.00 95.69 93 GLN A CA 1
ATOM 730 C C . GLN A 1 93 ? -1.461 9.314 8.191 1.00 95.69 93 GLN A C 1
ATOM 732 O O . GLN A 1 93 ? -1.718 9.228 6.991 1.00 95.69 93 GLN A O 1
ATOM 737 N N . ARG A 1 94 ? -1.001 10.443 8.740 1.00 95.19 94 ARG A N 1
ATOM 738 C CA . ARG A 1 94 ? -0.756 11.665 7.960 1.00 95.19 94 ARG A CA 1
ATOM 739 C C . ARG A 1 94 ? 0.286 11.446 6.869 1.00 95.19 94 ARG A C 1
ATOM 741 O O . ARG A 1 94 ? 0.066 11.881 5.741 1.00 95.19 94 ARG A O 1
ATOM 748 N N . SER A 1 95 ? 1.372 10.744 7.183 1.00 96.06 95 SER A N 1
ATOM 749 C CA . SER A 1 95 ? 2.402 10.389 6.203 1.00 96.06 95 SER A CA 1
ATOM 750 C C . SER A 1 95 ? 1.866 9.450 5.116 1.00 96.06 95 SER A C 1
ATOM 752 O O . SER A 1 95 ? 2.154 9.634 3.941 1.00 96.06 95 SER A O 1
ATOM 754 N N . LEU A 1 96 ? 1.015 8.481 5.458 1.00 96.06 96 LEU A N 1
ATOM 755 C CA . LEU A 1 96 ? 0.369 7.610 4.468 1.00 96.06 96 LEU A CA 1
ATOM 756 C C . LEU A 1 96 ? -0.571 8.381 3.529 1.00 96.06 96 LEU A C 1
ATOM 758 O O . LEU A 1 96 ? -0.648 8.062 2.341 1.00 96.06 96 LEU A O 1
ATOM 762 N N . ILE A 1 97 ? -1.262 9.402 4.041 1.00 94.88 97 ILE A N 1
ATOM 763 C CA . ILE A 1 97 ? -2.113 10.282 3.232 1.00 94.88 97 ILE A CA 1
ATOM 764 C C . ILE A 1 97 ? -1.266 11.182 2.324 1.00 94.88 97 ILE A C 1
ATOM 766 O O . ILE A 1 97 ? -1.564 11.309 1.136 1.00 94.88 97 ILE A O 1
ATOM 770 N N . SER A 1 98 ? -0.179 11.770 2.835 1.00 92.81 98 SER A N 1
ATOM 771 C CA . SER A 1 98 ? 0.706 12.626 2.029 1.00 92.81 98 SER A CA 1
ATOM 772 C C . SER A 1 98 ? 1.409 11.851 0.909 1.00 92.81 98 SER A C 1
ATOM 774 O O . SER A 1 98 ? 1.563 12.374 -0.195 1.00 92.81 98 SER A O 1
ATOM 776 N N . GLN A 1 99 ? 1.734 10.577 1.148 1.00 91.00 99 GLN A N 1
ATOM 777 C CA . GLN A 1 99 ? 2.263 9.652 0.141 1.00 91.00 99 GLN A CA 1
ATOM 778 C C . GLN A 1 99 ? 1.187 9.097 -0.814 1.00 91.00 99 GLN A C 1
ATOM 780 O O . GLN A 1 99 ? 1.471 8.211 -1.615 1.00 91.00 99 GLN A O 1
ATOM 785 N N . ASN A 1 100 ? -0.053 9.607 -0.763 1.00 89.75 100 ASN A N 1
ATOM 786 C CA . ASN A 1 100 ? -1.192 9.162 -1.580 1.00 89.75 100 ASN A CA 1
ATOM 787 C C . ASN A 1 100 ? -1.527 7.664 -1.446 1.00 89.75 100 ASN A C 1
ATOM 789 O O . ASN A 1 100 ? -2.207 7.103 -2.307 1.00 89.75 100 ASN A O 1
ATOM 793 N N . VAL A 1 101 ? -1.108 7.004 -0.366 1.00 93.81 101 VAL A N 1
ATOM 794 C CA . VAL A 1 101 ? -1.439 5.593 -0.113 1.00 93.81 101 VAL A CA 1
ATOM 795 C C . VAL A 1 101 ? -2.884 5.474 0.361 1.00 93.81 101 VAL A C 1
ATOM 797 O O . VAL A 1 101 ? -3.649 4.634 -0.122 1.00 93.81 101 VAL A O 1
ATOM 800 N N . LEU A 1 102 ? -3.253 6.354 1.290 1.00 95.69 102 LEU A N 1
ATOM 801 C CA . LEU A 1 102 ? -4.594 6.475 1.839 1.00 95.69 102 LEU A CA 1
ATOM 802 C C . LEU A 1 102 ? -5.171 7.848 1.505 1.00 95.69 102 LEU A C 1
ATOM 804 O O . LEU A 1 102 ? -4.440 8.808 1.268 1.00 95.69 102 LEU A O 1
ATOM 808 N N . PHE A 1 103 ? -6.489 7.950 1.555 1.00 94.81 103 PHE A N 1
ATOM 809 C CA . PHE A 1 103 ? -7.178 9.227 1.649 1.00 94.81 103 PHE A CA 1
ATOM 810 C C . PHE A 1 103 ? -8.136 9.196 2.833 1.00 94.81 103 PHE A C 1
ATOM 812 O O . PHE A 1 103 ? -8.634 8.134 3.218 1.00 94.81 103 PHE A O 1
ATOM 819 N N . GLU A 1 104 ? -8.384 10.371 3.401 1.00 95.12 104 GLU A N 1
ATOM 820 C CA . GLU A 1 104 ? -9.379 10.567 4.443 1.00 95.12 104 GLU A CA 1
ATOM 821 C C . GLU A 1 104 ? -10.462 11.521 3.940 1.00 95.12 104 GLU A C 1
ATOM 823 O O . GLU A 1 104 ? -10.157 12.607 3.446 1.00 95.12 104 GLU A O 1
ATOM 828 N N . ASP A 1 105 ? -11.720 11.111 4.067 1.00 93.12 105 ASP A N 1
ATOM 829 C CA . ASP A 1 105 ? -12.887 11.931 3.750 1.00 93.12 105 ASP A CA 1
ATOM 830 C C . ASP A 1 105 ? -13.946 11.775 4.845 1.00 93.12 105 ASP A C 1
ATOM 832 O O . ASP A 1 105 ? -14.307 10.659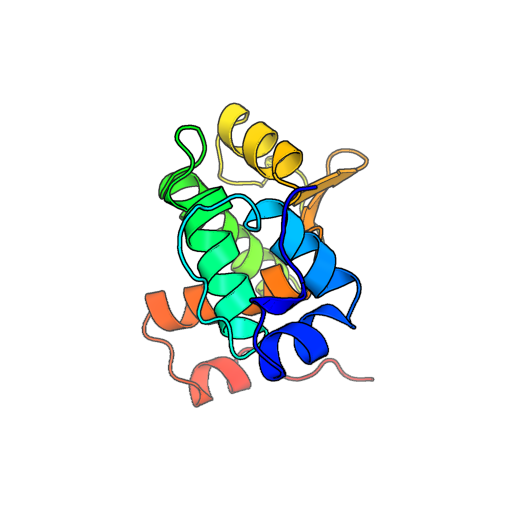 5.223 1.00 93.12 105 ASP A O 1
ATOM 836 N N . ALA A 1 106 ? -14.424 12.896 5.387 1.00 92.69 106 ALA A N 1
ATOM 837 C CA . ALA A 1 106 ? -15.432 12.942 6.450 1.00 92.69 106 ALA A CA 1
ATOM 838 C C . ALA A 1 106 ? -15.172 11.964 7.627 1.00 92.69 106 ALA A C 1
ATOM 840 O O . ALA A 1 106 ? -16.094 11.311 8.125 1.00 92.69 106 ALA A O 1
ATOM 841 N N . GLY A 1 107 ? -13.912 11.841 8.065 1.00 92.69 107 GLY A N 1
ATOM 842 C CA . GLY A 1 107 ? -13.507 10.952 9.163 1.00 92.69 107 GLY A CA 1
ATOM 843 C C . GLY A 1 107 ? -13.488 9.464 8.799 1.00 92.69 107 GLY A C 1
ATOM 844 O O . GLY A 1 107 ? -13.523 8.611 9.689 1.00 92.69 107 GLY A O 1
ATOM 845 N N . LYS A 1 108 ? -13.461 9.132 7.505 1.00 95.69 108 LYS A N 1
ATOM 846 C CA . LYS A 1 108 ? -13.312 7.774 6.979 1.00 95.69 108 LYS A CA 1
ATOM 847 C C . LYS A 1 108 ? -12.017 7.666 6.194 1.00 95.69 108 LYS A C 1
ATOM 849 O O . LYS A 1 108 ? -11.727 8.538 5.386 1.00 95.69 108 LYS A O 1
ATOM 854 N N . ILE A 1 109 ? -11.288 6.577 6.395 1.00 96.19 109 ILE A N 1
ATOM 855 C CA . ILE A 1 109 ? -10.049 6.274 5.692 1.00 96.19 109 ILE A CA 1
ATOM 856 C C . ILE A 1 109 ? -10.259 5.139 4.694 1.00 96.19 109 ILE A C 1
ATOM 858 O O . ILE A 1 109 ? -10.963 4.162 4.976 1.00 96.19 109 ILE A O 1
ATOM 862 N N . ALA A 1 110 ? -9.646 5.274 3.525 1.00 95.12 110 ALA A N 1
ATOM 863 C CA . ALA A 1 110 ? -9.684 4.286 2.459 1.00 95.12 110 ALA A CA 1
ATOM 864 C C . ALA A 1 110 ? -8.397 4.335 1.631 1.00 95.12 110 ALA A C 1
ATOM 866 O O . ALA A 1 110 ? -7.637 5.302 1.681 1.00 95.12 110 ALA A O 1
ATOM 867 N N . PHE A 1 111 ? -8.158 3.283 0.853 1.00 94.62 111 PHE A N 1
ATOM 868 C CA . PHE A 1 111 ? -7.065 3.265 -0.111 1.00 94.62 111 PHE A CA 1
ATOM 869 C C . PHE A 1 111 ? -7.373 4.187 -1.285 1.00 94.62 111 PHE A C 1
ATOM 871 O O . PHE A 1 111 ? -8.448 4.105 -1.875 1.00 94.62 111 PHE A O 1
ATOM 878 N N . THR A 1 112 ? -6.398 4.998 -1.693 1.00 91.06 112 THR A N 1
ATOM 879 C CA . THR A 1 112 ? -6.508 5.846 -2.897 1.00 91.06 112 THR A CA 1
ATOM 880 C C . THR A 1 112 ? -6.708 5.011 -4.165 1.00 91.06 112 THR A C 1
ATOM 882 O O . THR A 1 112 ? -7.255 5.478 -5.165 1.00 91.06 112 THR A O 1
ATOM 885 N N . HIS A 1 113 ? -6.264 3.753 -4.129 1.00 85.69 113 HIS A N 1
ATOM 886 C CA . HIS A 1 113 ? -6.208 2.854 -5.268 1.00 85.69 113 HIS A CA 1
ATOM 887 C C . HIS A 1 113 ? -6.635 1.437 -4.877 1.00 85.69 113 HIS A C 1
ATOM 889 O O . HIS A 1 113 ? -6.012 0.817 -4.017 1.00 85.69 113 HIS A O 1
ATOM 895 N N . GLN A 1 114 ? -7.643 0.899 -5.572 1.00 84.56 114 GLN A N 1
ATOM 896 C CA . GLN A 1 114 ? -8.138 -0.467 -5.351 1.00 84.56 114 GLN A CA 1
ATOM 897 C C . GLN A 1 114 ? -7.026 -1.515 -5.509 1.00 84.56 114 GLN A C 1
ATOM 899 O O . GLN A 1 114 ? -6.915 -2.435 -4.714 1.00 84.56 114 GLN A O 1
ATOM 904 N N . THR A 1 115 ? -6.120 -1.316 -6.460 1.00 83.25 115 THR A N 1
ATOM 905 C CA . THR A 1 115 ? -5.011 -2.239 -6.720 1.00 83.25 115 THR A CA 1
ATOM 906 C C . THR A 1 115 ? -3.961 -2.258 -5.606 1.00 83.25 115 THR A C 1
ATOM 908 O O . THR A 1 115 ? -3.319 -3.282 -5.402 1.00 83.25 115 THR A O 1
ATOM 911 N N . LEU A 1 116 ? -3.797 -1.161 -4.847 1.00 88.56 116 LEU A N 1
ATOM 912 C CA . LEU A 1 116 ? -2.963 -1.172 -3.636 1.00 88.56 116 LEU A CA 1
ATOM 913 C C . LEU A 1 116 ? -3.621 -1.997 -2.531 1.00 88.56 116 LEU A C 1
ATOM 915 O O . LEU A 1 116 ? -2.941 -2.774 -1.864 1.00 88.56 116 LEU A O 1
ATOM 919 N N . PHE A 1 117 ? -4.939 -1.855 -2.366 1.00 92.25 117 PHE A N 1
ATOM 920 C CA . PHE A 1 117 ? -5.713 -2.700 -1.463 1.00 92.25 117 PHE A CA 1
ATOM 921 C C . PHE A 1 117 ? -5.558 -4.182 -1.837 1.00 92.25 117 PHE A C 1
ATOM 923 O O . PHE A 1 117 ? -5.177 -4.976 -0.981 1.00 92.25 117 PHE A O 1
ATOM 930 N N . ASP A 1 118 ? -5.763 -4.540 -3.109 1.00 87.44 118 ASP A N 1
ATOM 931 C CA . ASP A 1 118 ? -5.671 -5.930 -3.577 1.00 87.44 118 ASP A CA 1
ATOM 932 C C . ASP A 1 118 ? -4.264 -6.509 -3.327 1.00 87.44 118 ASP A C 1
ATOM 934 O O . ASP A 1 118 ? -4.121 -7.622 -2.816 1.00 87.44 118 ASP A O 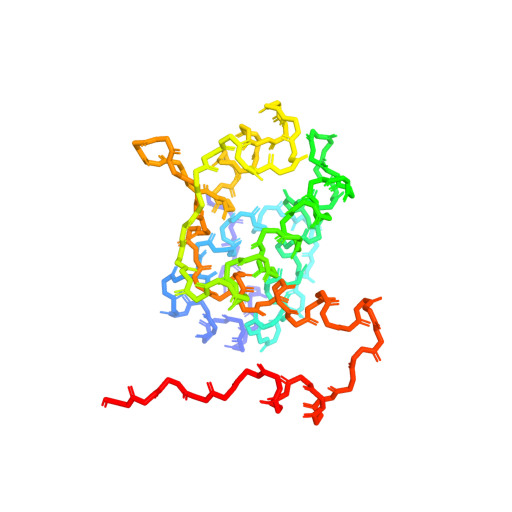1
ATOM 938 N N . ALA A 1 119 ? -3.210 -5.731 -3.605 1.00 87.81 119 ALA A N 1
ATOM 939 C CA . ALA A 1 119 ? -1.830 -6.132 -3.336 1.00 87.81 119 ALA A CA 1
ATOM 940 C C . ALA A 1 119 ? -1.569 -6.372 -1.841 1.00 87.81 119 ALA A C 1
ATOM 942 O O . ALA A 1 119 ? -0.934 -7.361 -1.473 1.00 87.81 119 ALA A O 1
ATOM 943 N N . LEU A 1 120 ? -2.071 -5.495 -0.966 1.00 92.56 120 LEU A N 1
ATOM 944 C CA . LEU A 1 120 ? -1.899 -5.613 0.484 1.00 92.56 120 LEU A CA 1
ATOM 945 C C . LEU A 1 120 ? -2.692 -6.777 1.078 1.00 92.56 120 LEU A C 1
ATOM 947 O O . LEU A 1 120 ? -2.199 -7.420 2.004 1.00 92.56 120 LEU A O 1
ATOM 951 N N . VAL A 1 121 ? -3.869 -7.085 0.530 1.00 91.06 121 VAL A N 1
ATOM 952 C CA . VAL A 1 121 ? -4.634 -8.289 0.876 1.00 91.06 121 VAL A CA 1
ATOM 953 C C . VAL A 1 121 ? -3.818 -9.547 0.571 1.00 91.06 121 VAL A C 1
ATOM 955 O O . VAL A 1 121 ? -3.672 -10.410 1.437 1.00 91.06 121 VAL A O 1
ATOM 958 N N . VAL A 1 122 ? -3.241 -9.639 -0.632 1.00 87.62 122 VAL A N 1
ATOM 959 C CA . VAL A 1 122 ? -2.420 -10.795 -1.026 1.00 87.62 122 VAL A CA 1
ATOM 960 C C . VAL A 1 122 ? -1.151 -10.878 -0.176 1.00 87.62 122 VAL A C 1
ATOM 962 O O . VAL A 1 122 ? -0.813 -11.951 0.319 1.00 87.62 122 VAL A O 1
ATOM 965 N N . GLN A 1 123 ? -0.465 -9.756 0.058 1.00 86.31 123 GLN A N 1
ATOM 966 C CA . GLN A 1 123 ? 0.712 -9.728 0.932 1.00 86.31 123 GLN A CA 1
ATOM 967 C C . GLN A 1 123 ? 0.378 -10.139 2.371 1.00 86.31 123 GLN A C 1
ATOM 969 O O . GLN A 1 123 ? 1.174 -10.839 2.993 1.00 86.31 123 GLN A O 1
ATOM 974 N N . HIS A 1 124 ? -0.783 -9.736 2.895 1.00 87.94 124 HIS A N 1
ATOM 975 C CA . HIS A 1 124 ? -1.259 -10.159 4.210 1.00 87.94 124 HI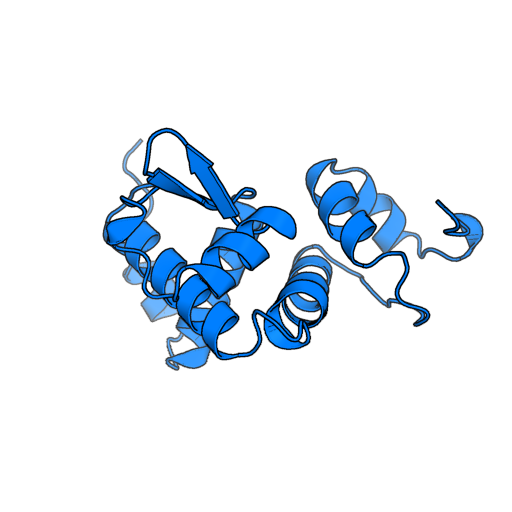S A CA 1
ATOM 976 C C . HIS A 1 124 ? -1.509 -11.673 4.256 1.00 87.94 124 HIS A C 1
ATOM 978 O O . HIS A 1 124 ? -1.032 -12.333 5.175 1.00 87.94 124 HIS A O 1
ATOM 984 N N . ALA A 1 125 ? -2.198 -12.239 3.261 1.00 88.12 125 ALA A N 1
ATOM 985 C CA . ALA A 1 125 ? -2.443 -13.681 3.177 1.00 88.12 125 ALA A CA 1
ATOM 986 C C . ALA A 1 125 ? -1.122 -14.476 3.135 1.00 88.12 125 ALA A C 1
ATOM 988 O O . ALA A 1 125 ? -0.914 -15.391 3.934 1.00 88.12 125 ALA A O 1
ATOM 989 N N . LEU A 1 126 ? -0.174 -14.052 2.288 1.00 85.94 126 LEU A N 1
ATOM 990 C CA . LEU A 1 126 ? 1.160 -14.656 2.200 1.00 85.94 126 LEU A CA 1
ATOM 991 C C . LEU A 1 126 ? 1.935 -14.558 3.522 1.00 85.94 126 LEU A C 1
ATOM 993 O O . LEU A 1 126 ? 2.563 -15.529 3.940 1.00 85.94 126 LEU A O 1
ATOM 997 N N . ALA A 1 127 ? 1.876 -13.409 4.202 1.00 84.19 127 ALA A N 1
ATOM 998 C CA . ALA A 1 127 ? 2.542 -13.207 5.489 1.00 84.19 127 ALA A CA 1
ATOM 999 C C . ALA A 1 127 ? 1.966 -14.087 6.614 1.00 84.19 127 ALA A C 1
ATOM 1001 O O . ALA A 1 127 ? 2.687 -14.406 7.559 1.00 84.19 127 ALA A O 1
ATOM 1002 N N . ASN A 1 128 ? 0.701 -14.501 6.503 1.00 84.62 128 ASN A N 1
ATOM 1003 C CA . ASN A 1 128 ? 0.037 -15.400 7.449 1.00 84.62 128 ASN A CA 1
ATOM 1004 C C . ASN A 1 128 ? 0.090 -16.881 7.032 1.00 84.62 128 ASN A C 1
ATOM 1006 O O . ASN A 1 128 ? -0.478 -17.728 7.719 1.00 84.62 128 ASN A O 1
ATOM 1010 N N . GLY A 1 129 ? 0.789 -17.211 5.941 1.00 86.25 129 GLY A N 1
ATOM 1011 C CA . GLY A 1 129 ? 0.919 -18.587 5.458 1.00 86.25 129 GLY A CA 1
ATOM 1012 C C . GLY A 1 129 ? -0.370 -19.160 4.866 1.00 86.25 129 GLY A C 1
ATOM 1013 O O . GLY A 1 129 ? -0.527 -20.380 4.829 1.00 86.25 129 GLY A O 1
ATOM 1014 N N . GLU A 1 130 ? -1.293 -18.306 4.418 1.00 89.00 130 GLU A N 1
ATOM 1015 C CA . GLU A 1 130 ? -2.502 -18.744 3.724 1.00 89.00 130 GLU A CA 1
ATOM 1016 C C . GLU A 1 130 ? -2.151 -19.241 2.316 1.00 89.00 130 GLU A C 1
ATOM 1018 O O . GLU A 1 130 ? -1.457 -18.566 1.550 1.00 89.00 130 GLU A O 1
ATOM 1023 N N . ASP A 1 131 ? -2.643 -20.428 1.960 1.00 89.44 131 ASP A N 1
ATOM 1024 C CA . ASP A 1 131 ? -2.547 -20.921 0.591 1.00 89.44 131 ASP A CA 1
ATOM 1025 C C . ASP A 1 131 ? -3.641 -20.318 -0.309 1.00 89.44 131 ASP A C 1
ATOM 1027 O O . ASP A 1 131 ? -4.656 -19.782 0.146 1.00 89.44 131 ASP A O 1
ATOM 1031 N N . LEU A 1 132 ? -3.428 -20.409 -1.625 1.00 84.88 132 LEU A N 1
ATOM 1032 C CA . LEU A 1 132 ? -4.338 -19.843 -2.622 1.00 84.88 132 LEU A CA 1
ATOM 1033 C C . LEU A 1 132 ? -5.765 -20.399 -2.500 1.00 84.88 132 LEU A C 1
ATOM 1035 O O . LEU A 1 132 ? -6.730 -19.661 -2.691 1.00 84.88 132 LEU A O 1
ATOM 1039 N N . LEU A 1 133 ? -5.905 -21.694 -2.205 1.00 86.19 133 LEU A N 1
ATOM 1040 C CA . LEU A 1 133 ? -7.213 -22.339 -2.115 1.00 86.19 133 LEU A CA 1
ATOM 1041 C C . LEU A 1 133 ? -8.003 -21.793 -0.921 1.00 86.19 133 LEU A C 1
ATOM 1043 O O . LEU A 1 133 ? -9.161 -21.407 -1.074 1.00 86.19 133 LEU A O 1
ATOM 1047 N N . SER A 1 134 ? -7.363 -21.719 0.242 1.00 85.62 134 SER A N 1
ATOM 1048 C CA . SER A 1 134 ? -7.928 -21.175 1.476 1.00 85.62 134 SER A CA 1
ATOM 1049 C C . SER A 1 134 ? -8.319 -19.713 1.292 1.00 85.62 134 SER A C 1
ATOM 1051 O O . SER A 1 134 ? -9.428 -19.323 1.661 1.00 85.62 134 SER A O 1
ATOM 1053 N N . PHE A 1 135 ? -7.460 -18.933 0.631 1.00 86.62 135 PHE A N 1
ATOM 1054 C CA . PHE A 1 135 ? -7.731 -17.537 0.315 1.00 86.62 135 PHE A CA 1
ATOM 1055 C C . PHE A 1 135 ? -8.976 -17.372 -0.572 1.00 86.62 135 PHE A C 1
ATOM 1057 O O . PHE A 1 135 ? -9.876 -16.603 -0.235 1.00 86.62 135 PHE A O 1
ATOM 1064 N N . VAL A 1 136 ? -9.075 -18.114 -1.681 1.00 85.69 136 VAL A N 1
ATOM 1065 C CA . VAL A 1 136 ? -10.221 -18.022 -2.607 1.00 85.69 136 VAL A CA 1
ATOM 1066 C C . VAL A 1 136 ? -11.523 -18.469 -1.933 1.00 85.69 136 VAL A C 1
ATOM 1068 O O . VAL A 1 136 ? -12.556 -17.822 -2.102 1.00 85.69 136 VAL A O 1
ATOM 1071 N N . LEU A 1 137 ? -11.488 -19.546 -1.142 1.00 84.62 137 LEU A N 1
ATOM 1072 C CA . LEU A 1 137 ? -12.675 -20.060 -0.449 1.00 84.62 137 LEU A CA 1
ATOM 1073 C C . LEU A 1 137 ? -13.175 -19.122 0.659 1.00 84.62 137 LEU A C 1
ATOM 1075 O O . LEU A 1 137 ? -14.379 -19.069 0.910 1.00 84.62 137 LEU A O 1
ATOM 1079 N N . ALA A 1 138 ? -12.283 -18.363 1.300 1.00 83.25 138 ALA A N 1
ATOM 1080 C CA . ALA A 1 138 ? -12.650 -17.380 2.317 1.00 83.25 138 ALA A CA 1
ATOM 1081 C C . ALA A 1 138 ? -13.312 -16.113 1.733 1.00 83.25 138 ALA A C 1
ATOM 1083 O O . ALA A 1 138 ? -14.029 -15.407 2.449 1.00 83.25 138 ALA A O 1
ATOM 1084 N N . HIS A 1 139 ? -13.131 -15.847 0.435 1.00 78.75 139 HIS A N 1
ATOM 1085 C CA . HIS A 1 139 ? -13.572 -14.616 -0.230 1.00 78.75 139 HIS A CA 1
ATOM 1086 C C . HIS A 1 139 ? -14.411 -14.919 -1.483 1.00 78.75 139 HIS A C 1
ATOM 1088 O O . HIS A 1 139 ? -14.014 -14.565 -2.596 1.00 78.75 139 HIS A O 1
ATOM 1094 N N . PRO A 1 140 ? -15.582 -15.575 -1.336 1.00 71.25 140 PRO A N 1
ATOM 1095 C CA . PRO A 1 140 ? -16.421 -15.907 -2.477 1.00 71.25 140 PRO A CA 1
ATOM 1096 C C . PRO A 1 140 ? -16.907 -14.633 -3.187 1.00 71.25 140 PRO A C 1
ATOM 1098 O O . PRO A 1 140 ? -17.146 -13.618 -2.518 1.00 71.25 140 PRO A O 1
ATOM 1101 N N . PRO A 1 141 ? -17.089 -14.683 -4.521 1.00 68.38 141 PRO A N 1
ATOM 1102 C CA . PRO A 1 141 ? -17.549 -13.539 -5.295 1.00 68.38 141 PRO A CA 1
ATOM 1103 C C . PRO A 1 141 ? -18.872 -13.009 -4.738 1.00 68.38 141 PRO A C 1
ATOM 1105 O O . PRO A 1 141 ? -19.722 -13.768 -4.262 1.00 68.38 141 PRO A O 1
ATOM 1108 N N . PHE A 1 142 ? -19.036 -11.688 -4.777 1.00 51.66 142 PHE A N 1
ATOM 1109 C CA . PHE A 1 142 ? -20.283 -11.055 -4.367 1.00 51.66 142 PHE A CA 1
ATOM 1110 C C . PHE A 1 142 ? -21.421 -11.563 -5.272 1.00 51.66 142 PHE A C 1
ATOM 1112 O O . PHE A 1 142 ? -21.224 -11.613 -6.488 1.00 51.66 142 PHE A O 1
ATOM 1119 N N . PRO A 1 143 ? -22.585 -11.966 -4.725 1.00 51.03 143 PRO A N 1
ATOM 1120 C CA . PRO A 1 143 ? -23.739 -12.260 -5.563 1.00 51.03 143 PRO A CA 1
ATOM 1121 C C . PRO A 1 143 ? -24.126 -10.982 -6.317 1.00 51.03 143 PRO A C 1
ATOM 1123 O O . PRO A 1 143 ? -24.239 -9.920 -5.704 1.00 51.03 143 PRO A O 1
ATOM 1126 N N . PHE A 1 144 ? -24.228 -11.111 -7.640 1.00 43.19 144 PHE A N 1
ATOM 1127 C CA . PHE A 1 144 ? -24.554 -10.039 -8.581 1.00 43.19 144 PHE A CA 1
ATOM 1128 C C . PHE A 1 144 ? -25.924 -9.413 -8.308 1.00 43.19 144 PHE A C 1
ATOM 1130 O O . PHE A 1 144 ? -26.850 -10.171 -7.933 1.00 43.19 144 PHE A O 1
#

pLDDT: mean 87.31, std 10.11, range [43.19, 96.56]

Radius of gyration: 16.0 Å; chains: 1; bounding box: 43×38×39 Å

Foldseek 3Di:
DPADPVLDDPQLVVQCVPVVLVLLCVLCVPPPDSQPDRHPLSSLVSSCCVLAQVDPQHHPVNLVLLLVQLVVCQLVVHQKDQLVPRPDDPSNVVSCVVSQQWDDDPRIIGGSDVVNSVSSPVVSCVVVVHDPVNSDVSRDDDDD

Organism: NCBI:txid2799669